Protein AF-A0A7S1LZN4-F1 (afdb_monomer_lite)

Radius of gyration: 33.1 Å; chains: 1; bounding box: 24×98×60 Å

InterPro domains:
  IPR000297 Peptidyl-prolyl cis-trans isomerase, PpiC-type [PS50198] (36-100)
  IPR046357 Peptidyl-prolyl cis-trans isomerase domain superfamily [G3DSA:3.10.50.40] (37-100)

Sequence (100 aa):
LKPFWFKPLRSGPSRSPSRAAPPPRPAATKASPSAMAVMRCRHLLIKFEGSRNPVSRRTGQSTATVSAKAAQDELQQYVDKINAEGCTEEAFAKYATERS

Secondary structure (DSSP, 8-state):
---------PPPPP-PPPPPPPPPPPPP--PPP--PPPPP--------TTSSS-B-TTT--B-TT--HHHHHHHHHHHHHHHHHTTS-HHHHHHHHHHH-

pLDDT: mean 74.72, std 11.82, range [45.09, 92.75]

Organism: Alexandrium catenella (NCBI:txid2925)

Structure (mmCIF, N/CA/C/O backbone):
data_AF-A0A7S1LZN4-F1
#
_entry.id   AF-A0A7S1LZN4-F1
#
loop_
_atom_site.group_PDB
_atom_site.id
_atom_site.type_symbol
_atom_site.label_atom_id
_atom_site.label_alt_id
_atom_site.label_comp_id
_atom_site.label_asym_id
_atom_site.label_entity_id
_atom_site.label_seq_id
_atom_site.pdbx_PDB_ins_code
_atom_site.Cartn_x
_atom_site.Cartn_y
_atom_site.Cartn_z
_atom_site.occupancy
_atom_site.B_iso_or_equiv
_atom_site.auth_seq_id
_atom_site.auth_comp_id
_atom_site.auth_asym_id
_atom_site.auth_atom_id
_atom_site.pdbx_PDB_model_num
ATOM 1 N N . LEU A 1 1 ? -1.290 -84.005 -30.595 1.00 45.09 1 LEU A N 1
ATOM 2 C CA . LEU A 1 1 ? -0.973 -84.794 -29.383 1.00 45.09 1 LEU A CA 1
ATOM 3 C C . LEU A 1 1 ? -0.883 -83.840 -28.191 1.00 45.09 1 LEU A C 1
ATOM 5 O O . LEU A 1 1 ? -0.132 -82.880 -28.279 1.00 45.09 1 LEU A O 1
ATOM 9 N N . LYS A 1 2 ? -1.662 -84.051 -27.120 1.00 50.91 2 LYS A N 1
ATOM 10 C CA . LYS A 1 2 ? -1.428 -83.392 -25.815 1.00 50.91 2 LYS A CA 1
ATOM 11 C C . LYS A 1 2 ? -0.174 -84.005 -25.175 1.00 50.91 2 LYS A C 1
ATOM 13 O O . LYS A 1 2 ? 0.042 -85.199 -25.386 1.00 50.91 2 LYS A O 1
ATOM 18 N N . PRO A 1 3 ? 0.574 -83.260 -24.343 1.00 57.09 3 PRO A N 1
ATOM 19 C CA . PRO A 1 3 ? 0.691 -83.781 -22.980 1.00 57.09 3 PRO A CA 1
ATOM 20 C C . PRO A 1 3 ? 0.784 -82.723 -21.861 1.00 57.09 3 PRO A C 1
ATOM 22 O O . PRO A 1 3 ? 1.235 -81.601 -22.054 1.00 57.09 3 PRO A O 1
ATOM 25 N N . PHE A 1 4 ? 0.352 -83.187 -20.682 1.00 51.62 4 PHE A N 1
ATOM 26 C CA . PHE A 1 4 ? 0.905 -82.934 -19.344 1.00 51.62 4 PHE A CA 1
ATOM 27 C C . PHE A 1 4 ? 1.028 -81.475 -18.876 1.00 51.62 4 PHE A C 1
ATOM 29 O O . PHE A 1 4 ? 1.977 -80.772 -19.183 1.00 51.62 4 PHE A O 1
ATOM 36 N N . TRP A 1 5 ? 0.053 -80.935 -18.138 1.00 56.16 5 TRP A N 1
ATOM 37 C CA . TRP A 1 5 ? -0.044 -81.050 -16.668 1.00 56.16 5 TRP A CA 1
ATOM 38 C C . TRP A 1 5 ? 1.298 -80.975 -15.924 1.00 56.16 5 TRP A C 1
ATOM 40 O O . TRP A 1 5 ? 1.962 -81.985 -15.721 1.00 56.16 5 TRP A O 1
ATOM 50 N N . PHE A 1 6 ? 1.602 -79.784 -15.398 1.00 54.59 6 PHE A N 1
ATOM 51 C CA . PHE A 1 6 ? 2.343 -79.628 -14.148 1.00 54.59 6 PHE A CA 1
ATOM 52 C C . PHE A 1 6 ? 1.886 -78.338 -13.446 1.00 54.59 6 PHE A C 1
ATOM 54 O O . PHE A 1 6 ? 2.033 -77.240 -13.978 1.00 54.59 6 PHE A O 1
ATOM 61 N N . LYS A 1 7 ? 1.273 -78.468 -12.265 1.00 63.75 7 LYS A N 1
ATOM 62 C CA . LYS A 1 7 ? 0.989 -77.348 -11.352 1.00 63.75 7 LYS A CA 1
ATOM 63 C C . LYS A 1 7 ? 2.118 -77.283 -10.321 1.00 63.75 7 LYS A C 1
ATOM 65 O O . LYS A 1 7 ? 2.355 -78.308 -9.684 1.00 63.75 7 LYS A O 1
ATOM 70 N N . PRO A 1 8 ? 2.743 -76.123 -10.058 1.00 57.50 8 PRO A N 1
ATOM 71 C CA . PRO A 1 8 ? 3.543 -75.954 -8.860 1.00 57.50 8 PRO A CA 1
ATOM 72 C C . PRO A 1 8 ? 2.684 -75.504 -7.668 1.00 57.50 8 PRO A C 1
ATOM 74 O O . PRO A 1 8 ? 1.773 -74.682 -7.778 1.00 57.50 8 PRO A O 1
ATOM 77 N N . LEU A 1 9 ? 3.017 -76.117 -6.536 1.00 60.94 9 LEU A N 1
ATOM 78 C CA . LEU A 1 9 ? 2.542 -75.945 -5.164 1.00 60.94 9 LEU A CA 1
ATOM 79 C C . LEU A 1 9 ? 2.234 -74.486 -4.770 1.00 60.94 9 LEU A C 1
ATOM 81 O O . LEU A 1 9 ? 3.082 -73.605 -4.895 1.00 60.94 9 LEU A O 1
ATOM 85 N N . ARG A 1 10 ? 1.046 -74.250 -4.192 1.00 52.19 10 ARG A N 1
ATOM 86 C CA . ARG A 1 10 ? 0.754 -73.030 -3.420 1.00 52.19 10 ARG A CA 1
ATOM 87 C C . ARG A 1 10 ? 1.678 -72.985 -2.201 1.00 52.19 10 ARG A C 1
ATOM 89 O O . ARG A 1 10 ? 1.604 -73.866 -1.349 1.00 52.19 10 ARG A O 1
ATOM 96 N N . SER A 1 11 ? 2.500 -71.947 -2.102 1.00 61.56 11 SER A N 1
ATOM 97 C CA . SER A 1 11 ? 3.199 -71.583 -0.872 1.00 61.56 11 SER A CA 1
ATOM 98 C C . SER A 1 11 ? 2.188 -71.063 0.159 1.00 61.56 11 SER A C 1
ATOM 100 O O . SER A 1 11 ? 1.385 -70.172 -0.123 1.00 61.56 11 SER A O 1
ATOM 102 N N . GLY A 1 12 ? 2.173 -71.670 1.347 1.00 59.44 12 GLY A N 1
ATOM 103 C CA . GLY A 1 12 ? 1.358 -71.213 2.474 1.00 59.44 12 GLY A CA 1
ATOM 104 C C . GLY A 1 12 ? 1.915 -69.919 3.091 1.00 59.44 12 GLY A C 1
ATOM 105 O O . GLY A 1 12 ? 3.114 -69.662 2.981 1.00 59.44 12 GLY A O 1
ATOM 106 N N . PRO A 1 13 ? 1.084 -69.091 3.747 1.00 61.91 13 PRO A N 1
ATOM 107 C CA . PRO A 1 13 ? 1.556 -67.871 4.392 1.00 61.91 13 PRO A CA 1
ATOM 108 C C . PRO A 1 13 ? 2.328 -68.181 5.683 1.00 61.91 13 PRO A C 1
ATOM 110 O O . PRO A 1 13 ? 1.814 -68.845 6.587 1.00 61.91 13 PRO A O 1
ATOM 113 N N . SER A 1 14 ? 3.553 -67.659 5.784 1.00 61.62 14 SER A N 1
ATOM 114 C CA . SER A 1 14 ? 4.334 -67.642 7.020 1.00 61.62 14 SER A CA 1
ATOM 115 C C . SER A 1 14 ? 3.710 -66.651 8.011 1.00 61.62 14 SER A C 1
ATOM 117 O O . SER A 1 14 ? 3.524 -65.471 7.717 1.00 61.62 14 SER A O 1
ATOM 119 N N . ARG A 1 15 ? 3.342 -67.129 9.204 1.00 56.47 15 ARG A N 1
ATOM 120 C CA . ARG A 1 15 ? 2.950 -66.260 10.320 1.00 56.47 15 ARG A CA 1
ATOM 121 C C . ARG A 1 15 ? 4.217 -65.751 11.000 1.00 56.47 15 ARG A C 1
ATOM 123 O O . ARG A 1 15 ? 4.934 -66.525 11.627 1.00 56.47 15 ARG A O 1
ATOM 130 N N . SER A 1 16 ? 4.487 -64.459 10.874 1.00 66.81 16 SER A N 1
ATOM 131 C CA . SER A 1 16 ? 5.470 -63.749 11.691 1.00 66.81 16 SER A CA 1
ATOM 132 C C . SER A 1 16 ? 4.938 -63.550 13.124 1.00 66.81 16 SER A C 1
ATOM 134 O O . SER A 1 16 ? 3.732 -63.354 13.308 1.00 66.81 16 SER A O 1
ATOM 136 N N . PRO A 1 17 ? 5.792 -63.604 14.164 1.00 60.75 17 PRO A N 1
ATOM 137 C CA . PRO A 1 17 ? 5.364 -63.348 15.533 1.00 60.75 17 PRO A CA 1
ATOM 138 C C . PRO A 1 17 ? 5.110 -61.849 15.760 1.00 60.75 17 PRO A C 1
ATOM 140 O O . PRO A 1 17 ? 5.925 -60.991 15.422 1.00 60.75 17 PRO A O 1
ATOM 143 N N . SER A 1 18 ? 3.952 -61.556 16.351 1.00 61.16 18 SER A N 1
ATOM 144 C CA . SER A 1 18 ? 3.491 -60.224 16.745 1.00 61.16 18 SER A CA 1
ATOM 145 C C . SER A 1 18 ? 4.436 -59.591 17.772 1.00 61.16 18 SER A C 1
ATOM 147 O O . SER A 1 18 ? 4.573 -60.085 18.890 1.00 61.16 18 SER A O 1
ATOM 149 N N . ARG A 1 19 ? 5.073 -58.474 17.410 1.00 62.12 19 ARG A N 1
ATOM 150 C CA . ARG A 1 19 ? 5.905 -57.663 18.309 1.00 62.12 19 ARG A CA 1
ATOM 151 C C . ARG A 1 19 ? 4.998 -56.920 19.298 1.00 62.12 19 ARG A C 1
ATOM 153 O O . ARG A 1 19 ? 4.124 -56.168 18.877 1.00 62.12 19 ARG A O 1
ATOM 160 N N . ALA A 1 20 ? 5.188 -57.154 20.596 1.00 67.81 20 ALA A N 1
ATOM 161 C CA . ALA A 1 20 ? 4.439 -56.487 21.662 1.00 67.81 20 ALA A CA 1
ATOM 162 C C . ALA A 1 20 ? 4.577 -54.951 21.582 1.00 67.81 20 ALA A C 1
ATOM 164 O O . ALA A 1 20 ? 5.651 -54.430 21.268 1.00 67.81 20 ALA A O 1
ATOM 165 N N . ALA A 1 21 ? 3.479 -54.238 21.846 1.00 71.00 21 ALA A N 1
ATOM 166 C CA . ALA A 1 21 ? 3.412 -52.780 21.792 1.00 71.00 21 ALA A CA 1
ATOM 167 C C . ALA A 1 21 ? 4.182 -52.125 22.963 1.00 71.00 21 ALA A C 1
ATOM 169 O O . ALA A 1 21 ? 4.166 -52.660 24.072 1.00 71.00 21 ALA A O 1
ATOM 170 N N . PRO A 1 22 ? 4.847 -50.972 22.748 1.00 74.50 22 PRO A N 1
ATOM 171 C CA . PRO A 1 22 ? 5.516 -50.232 23.818 1.00 74.50 22 PRO A CA 1
ATOM 172 C C . PRO A 1 22 ? 4.505 -49.606 24.803 1.00 74.50 22 PRO A C 1
ATOM 174 O O . PRO A 1 22 ? 3.361 -49.348 24.419 1.00 74.50 22 PRO A O 1
ATOM 177 N N . PRO A 1 23 ? 4.915 -49.327 26.057 1.00 76.62 23 PRO A N 1
ATOM 178 C CA . PRO A 1 23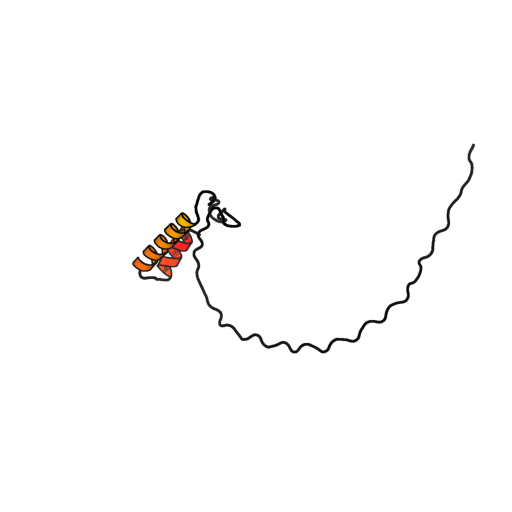 ? 4.044 -48.723 27.063 1.00 76.62 23 PRO A CA 1
ATOM 179 C C . PRO A 1 23 ? 3.581 -47.309 26.661 1.00 76.62 23 PRO A C 1
ATOM 181 O O . PRO A 1 23 ? 4.288 -46.611 25.921 1.00 76.62 23 PRO A O 1
ATOM 184 N N . PRO A 1 24 ? 2.413 -46.854 27.156 1.00 75.50 24 PRO A N 1
ATOM 185 C CA . PRO A 1 24 ? 1.906 -45.518 26.870 1.00 75.50 24 PRO A CA 1
ATOM 186 C C . PRO A 1 24 ? 2.825 -44.451 27.480 1.00 75.50 24 PRO A C 1
ATOM 188 O O . PRO A 1 24 ? 3.218 -44.536 28.643 1.00 75.50 24 PRO A O 1
ATOM 191 N N . ARG A 1 25 ? 3.176 -43.430 26.687 1.00 72.69 25 ARG A N 1
ATOM 192 C CA . ARG A 1 25 ? 3.930 -42.264 27.176 1.00 72.69 25 ARG A CA 1
ATOM 193 C C . ARG A 1 25 ? 3.099 -41.488 28.210 1.00 72.69 25 ARG A C 1
ATOM 195 O O . ARG A 1 25 ? 1.885 -41.379 28.025 1.00 72.69 25 ARG A O 1
ATOM 202 N N . PRO A 1 26 ? 3.728 -40.897 29.244 1.00 68.56 26 PRO A N 1
ATOM 203 C CA . PRO A 1 26 ? 3.037 -39.998 30.160 1.00 68.56 26 PRO A CA 1
ATOM 204 C C . PRO A 1 26 ? 2.456 -38.811 29.383 1.00 68.56 26 PRO A C 1
ATOM 206 O O . PRO A 1 26 ? 3.112 -38.245 28.504 1.00 68.56 26 PRO A O 1
ATOM 209 N N . ALA A 1 27 ? 1.204 -38.471 29.685 1.00 67.00 27 ALA A N 1
ATOM 210 C CA . ALA A 1 27 ? 0.474 -37.400 29.027 1.00 67.00 27 ALA A CA 1
ATOM 211 C C . ALA A 1 27 ? 1.203 -36.064 29.229 1.00 67.00 27 ALA A C 1
ATOM 213 O O . ALA A 1 27 ? 1.378 -35.606 30.357 1.00 67.00 27 ALA A O 1
ATOM 214 N N . ALA A 1 28 ? 1.627 -35.441 28.128 1.00 67.38 28 ALA A N 1
ATOM 215 C CA . ALA A 1 28 ? 2.164 -34.090 28.151 1.00 67.38 28 ALA A CA 1
ATOM 216 C C . ALA A 1 28 ? 1.094 -33.139 28.706 1.00 67.38 28 ALA A C 1
ATOM 218 O O . ALA A 1 28 ? -0.005 -33.033 28.152 1.00 67.38 28 ALA A O 1
ATOM 219 N N . THR A 1 29 ? 1.407 -32.457 29.805 1.00 62.22 29 THR A N 1
ATOM 220 C CA . THR A 1 29 ? 0.605 -31.349 30.314 1.00 62.22 29 THR A CA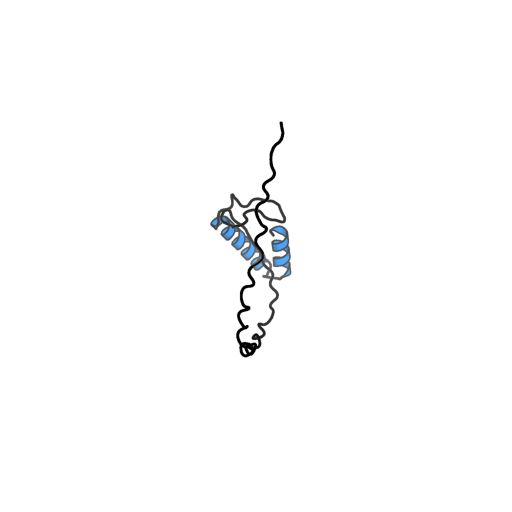 1
ATOM 221 C C . THR A 1 29 ? 0.544 -30.279 29.227 1.00 62.22 29 THR A C 1
ATOM 223 O O . THR A 1 29 ? 1.556 -29.699 28.835 1.00 62.22 29 THR A O 1
ATOM 226 N N . LYS A 1 30 ? -0.648 -30.058 28.664 1.00 65.19 30 LYS A N 1
ATOM 227 C CA . LYS A 1 30 ? -0.868 -29.004 27.670 1.00 65.19 30 LYS A CA 1
ATOM 228 C C . LYS A 1 30 ? -0.648 -27.664 28.365 1.00 65.19 30 LYS A C 1
ATOM 230 O O . LYS A 1 30 ? -1.482 -27.253 29.166 1.00 65.19 30 LYS A O 1
ATOM 235 N N . ALA A 1 31 ? 0.470 -27.004 28.072 1.00 64.00 31 ALA A N 1
ATOM 236 C CA . ALA A 1 31 ? 0.664 -25.609 28.437 1.00 64.00 31 ALA A CA 1
ATOM 237 C C . ALA A 1 31 ? -0.537 -24.806 27.913 1.00 64.00 31 ALA A C 1
ATOM 239 O O . ALA A 1 31 ? -0.878 -24.897 26.730 1.00 64.00 31 ALA A O 1
ATOM 240 N N . SER A 1 32 ? -1.216 -24.078 28.799 1.00 64.88 32 SER A N 1
ATOM 241 C CA . SER A 1 32 ? -2.300 -23.178 28.414 1.00 64.88 32 SER A CA 1
ATOM 242 C C . SER A 1 32 ? -1.729 -22.126 27.460 1.00 64.88 32 SER A C 1
ATOM 244 O O . SER A 1 32 ? -0.752 -21.466 27.833 1.00 64.88 32 SER A O 1
ATOM 246 N N . PRO A 1 33 ? -2.276 -21.955 26.244 1.00 66.94 33 PRO A N 1
ATOM 247 C CA . PRO A 1 33 ? -1.793 -20.922 25.347 1.00 66.94 33 PRO A CA 1
ATOM 248 C C . PRO A 1 33 ? -2.033 -19.573 26.022 1.00 66.94 33 PRO A C 1
ATOM 250 O O . PRO A 1 33 ? -3.163 -19.259 26.394 1.00 66.94 33 PRO A O 1
ATOM 253 N N . SER A 1 34 ? -0.962 -18.796 26.206 1.00 67.31 34 SER A N 1
ATOM 254 C CA . SER A 1 34 ? -1.073 -17.376 26.535 1.00 67.31 34 SER A CA 1
ATOM 255 C C . SER A 1 34 ? -2.050 -16.761 25.535 1.00 67.31 34 SER A C 1
ATOM 257 O O . SER A 1 34 ? -1.820 -16.834 24.324 1.00 67.31 34 SER A O 1
ATOM 259 N N . ALA A 1 35 ? -3.192 -16.276 26.023 1.00 66.62 35 ALA A N 1
ATOM 260 C CA . ALA A 1 35 ? -4.243 -15.727 25.183 1.00 66.62 35 ALA A CA 1
ATOM 261 C C . ALA A 1 35 ? -3.742 -14.407 24.584 1.00 66.62 35 ALA A C 1
ATOM 263 O O . ALA A 1 35 ? -3.899 -13.339 25.169 1.00 66.62 35 ALA A O 1
ATOM 264 N N . MET A 1 36 ? -3.087 -14.494 23.427 1.00 73.00 36 MET A N 1
ATOM 265 C CA . MET A 1 36 ? -2.738 -13.330 22.621 1.00 73.00 36 MET A CA 1
ATOM 266 C C . MET A 1 36 ? -4.031 -12.578 22.296 1.00 73.00 36 MET A C 1
ATOM 268 O O . MET A 1 36 ? -4.970 -13.164 21.751 1.00 73.00 36 MET A O 1
ATOM 272 N N . ALA A 1 37 ? -4.091 -11.292 22.648 1.00 81.06 37 ALA A N 1
ATOM 273 C CA . ALA A 1 37 ? -5.233 -10.446 22.332 1.00 81.06 37 ALA A CA 1
ATOM 274 C C . ALA A 1 37 ? -5.468 -10.435 20.811 1.00 81.06 37 ALA A C 1
ATOM 276 O O . ALA A 1 37 ? -4.555 -10.169 20.027 1.00 81.06 37 ALA A O 1
ATOM 277 N N . VAL A 1 38 ? -6.692 -10.755 20.388 1.00 82.31 38 VAL A N 1
ATOM 278 C CA . VAL A 1 38 ? -7.058 -10.795 18.968 1.00 82.31 38 VAL A CA 1
ATOM 279 C C . VAL A 1 38 ? -7.223 -9.364 18.460 1.00 82.31 38 VAL A C 1
ATOM 281 O O . VAL A 1 38 ? -8.110 -8.643 18.910 1.00 82.31 38 VAL A O 1
ATOM 284 N N . MET A 1 39 ? -6.383 -8.962 17.505 1.00 82.62 39 MET A N 1
ATOM 285 C CA . MET A 1 39 ? -6.430 -7.642 16.866 1.00 82.62 39 MET A CA 1
ATOM 286 C C . MET A 1 39 ? -7.136 -7.724 15.508 1.00 82.62 39 MET A C 1
ATOM 288 O O . MET A 1 39 ? -6.946 -8.684 14.758 1.00 82.62 39 MET A O 1
ATOM 292 N N . ARG A 1 40 ? -7.945 -6.712 15.176 1.00 82.81 40 ARG A N 1
ATOM 293 C CA . ARG A 1 40 ? -8.529 -6.547 13.836 1.00 82.81 40 ARG A CA 1
ATOM 294 C C . ARG A 1 40 ? -7.691 -5.547 13.049 1.00 82.81 40 ARG A C 1
ATOM 296 O O . ARG A 1 40 ? -7.535 -4.414 13.485 1.00 82.81 40 ARG A O 1
ATOM 303 N N . CYS A 1 41 ? -7.196 -5.966 11.888 1.00 83.25 41 CYS A N 1
ATOM 304 C CA . CYS A 1 41 ? -6.382 -5.130 11.010 1.00 83.25 41 CYS A CA 1
ATOM 305 C C . CYS A 1 41 ? -6.947 -5.142 9.589 1.00 83.25 41 CYS A C 1
ATOM 307 O O . CYS A 1 41 ? -7.390 -6.183 9.096 1.00 83.25 41 CYS A O 1
ATOM 309 N N . ARG A 1 42 ? -6.862 -4.000 8.908 1.00 84.06 42 ARG A N 1
ATOM 310 C CA . ARG A 1 42 ? -6.998 -3.924 7.451 1.00 84.06 42 ARG A CA 1
ATOM 311 C C . ARG A 1 42 ? -5.607 -3.867 6.826 1.00 84.06 42 ARG A C 1
ATOM 313 O O . ARG A 1 42 ? -4.664 -3.396 7.453 1.00 84.06 42 ARG A O 1
ATOM 320 N N . HIS A 1 43 ? -5.472 -4.385 5.611 1.00 86.31 43 HIS A N 1
ATOM 321 C CA . HIS A 1 43 ? -4.204 -4.392 4.890 1.00 86.31 43 HIS A CA 1
ATOM 322 C C . HIS A 1 43 ? -4.427 -4.029 3.425 1.00 86.31 43 HIS A C 1
ATOM 324 O O . HIS A 1 43 ? -5.470 -4.335 2.851 1.00 86.31 43 HIS A O 1
ATOM 330 N N . LEU A 1 44 ? -3.428 -3.376 2.839 1.00 85.56 44 LEU A N 1
ATOM 331 C CA . LEU A 1 44 ? -3.358 -3.046 1.424 1.00 85.56 44 LEU A CA 1
ATOM 332 C C . LEU A 1 44 ? -2.105 -3.735 0.888 1.00 85.56 44 LEU A C 1
ATOM 334 O O . LEU A 1 44 ? -1.022 -3.581 1.451 1.00 85.56 44 LEU A O 1
ATOM 338 N N . LEU A 1 45 ? -2.267 -4.552 -0.151 1.00 85.56 45 LEU A N 1
ATOM 339 C CA . LEU A 1 45 ? -1.188 -5.356 -0.720 1.00 85.56 45 LEU A CA 1
ATOM 340 C C . LEU A 1 45 ? -0.951 -4.950 -2.173 1.00 85.56 45 LEU A C 1
ATOM 342 O O . LEU A 1 45 ? -1.824 -5.143 -3.015 1.00 85.56 45 LEU A O 1
ATOM 346 N N . ILE A 1 46 ? 0.257 -4.471 -2.472 1.00 83.44 46 ILE A N 1
ATOM 347 C CA . ILE A 1 46 ? 0.719 -4.210 -3.840 1.00 83.44 46 ILE A CA 1
ATOM 348 C C . ILE A 1 46 ? 1.718 -5.301 -4.224 1.00 83.44 46 ILE A C 1
ATOM 350 O O . ILE A 1 46 ? 2.671 -5.583 -3.496 1.00 83.44 46 ILE A O 1
ATOM 354 N N . LYS A 1 47 ? 1.471 -5.960 -5.358 1.00 83.56 47 LYS A N 1
ATOM 355 C CA . LYS A 1 47 ? 2.344 -7.006 -5.900 1.00 83.56 47 LYS A CA 1
ATOM 356 C C . LYS A 1 47 ? 3.283 -6.426 -6.953 1.00 83.56 47 LYS A C 1
ATOM 358 O O . LYS A 1 47 ? 2.946 -5.459 -7.625 1.00 83.56 47 LYS A O 1
ATOM 363 N N . PHE A 1 48 ? 4.433 -7.065 -7.115 1.00 85.12 48 PHE A N 1
ATOM 364 C CA . PHE A 1 48 ? 5.451 -6.719 -8.104 1.00 85.12 48 PHE A CA 1
ATOM 365 C C . PHE A 1 48 ? 5.933 -7.989 -8.821 1.00 85.12 48 PHE A C 1
ATOM 367 O O . PHE A 1 48 ? 5.531 -9.097 -8.453 1.00 85.12 48 PHE A O 1
ATOM 374 N N . GLU A 1 49 ? 6.781 -7.837 -9.832 1.00 79.06 49 GLU A N 1
ATOM 375 C CA . GLU A 1 49 ? 7.264 -8.906 -10.715 1.00 79.06 49 GLU A CA 1
ATOM 376 C C . GLU A 1 49 ? 7.883 -10.093 -9.959 1.00 79.06 49 GLU A C 1
ATOM 378 O O . GLU A 1 49 ? 7.600 -11.246 -10.270 1.00 79.06 49 GLU A O 1
ATOM 383 N N . GLY A 1 50 ? 8.655 -9.827 -8.902 1.00 74.81 50 GLY A N 1
ATOM 384 C CA . GLY A 1 50 ? 9.283 -10.853 -8.061 1.00 74.81 50 GLY A CA 1
ATOM 385 C C . GLY A 1 50 ? 8.366 -11.466 -6.995 1.00 74.81 50 GLY A C 1
ATOM 386 O O . GLY A 1 50 ? 8.823 -12.251 -6.161 1.00 74.81 50 GLY A O 1
ATOM 387 N N . SER A 1 51 ? 7.077 -11.112 -6.969 1.00 77.81 51 SER A N 1
ATOM 388 C CA . SER A 1 51 ? 6.115 -11.729 -6.056 1.00 77.81 51 SER A CA 1
ATOM 389 C C . SER A 1 51 ? 5.818 -13.166 -6.490 1.00 77.81 51 SER A C 1
ATOM 391 O O . SER A 1 51 ? 5.571 -13.421 -7.663 1.00 77.81 51 SER A O 1
ATOM 393 N N . ARG A 1 52 ? 5.744 -14.114 -5.540 1.00 75.31 52 ARG A N 1
ATOM 394 C CA . ARG A 1 52 ? 5.458 -15.544 -5.813 1.00 75.31 52 ARG A C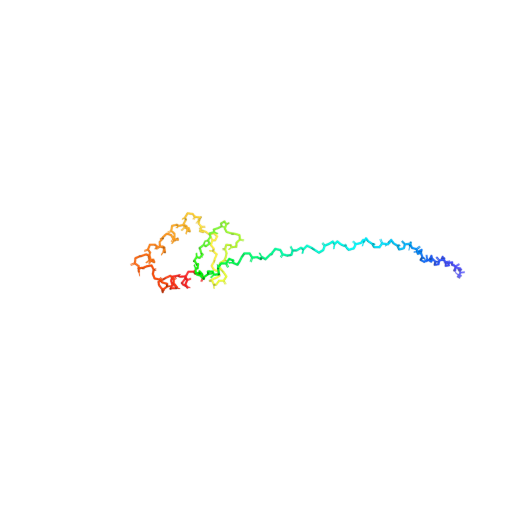A 1
ATOM 395 C C . ARG A 1 52 ? 4.193 -15.791 -6.647 1.00 75.31 52 ARG A C 1
ATOM 397 O O . ARG A 1 52 ? 4.063 -16.846 -7.250 1.00 75.31 52 ARG A O 1
ATOM 404 N N . ASN A 1 53 ? 3.250 -14.851 -6.632 1.00 67.44 53 ASN A N 1
ATOM 405 C CA . ASN A 1 53 ? 2.043 -14.876 -7.453 1.00 67.44 53 ASN A CA 1
ATOM 406 C C . ASN A 1 53 ? 1.843 -13.493 -8.088 1.00 67.44 53 ASN A C 1
ATOM 408 O O . ASN A 1 53 ? 1.066 -12.713 -7.527 1.00 67.44 53 ASN A O 1
ATOM 412 N N . PRO A 1 54 ? 2.485 -13.181 -9.228 1.00 68.00 54 PRO A N 1
ATOM 413 C CA . PRO A 1 54 ? 2.490 -11.853 -9.853 1.00 68.00 54 PRO A CA 1
ATOM 414 C C . PRO A 1 54 ? 1.197 -11.559 -10.636 1.00 68.00 54 PRO A C 1
ATOM 416 O O . PRO A 1 54 ? 1.201 -10.857 -11.638 1.00 68.00 54 PRO A O 1
ATOM 419 N N . VAL A 1 55 ? 0.073 -12.124 -10.196 1.00 71.25 55 VAL A N 1
ATOM 420 C CA . VAL A 1 55 ? -1.257 -11.907 -10.771 1.00 71.25 55 VAL A CA 1
ATOM 421 C C . VAL A 1 55 ? -2.203 -11.556 -9.631 1.00 71.25 55 VAL A C 1
ATOM 423 O O . VAL A 1 55 ? -2.252 -12.251 -8.602 1.00 71.25 55 VAL A O 1
ATOM 426 N N . SER A 1 56 ? -2.931 -10.449 -9.766 1.00 66.75 56 SER A N 1
ATOM 427 C CA . SER A 1 56 ? -4.022 -10.150 -8.839 1.00 66.75 56 SER A CA 1
ATOM 428 C C . SER A 1 56 ? -5.180 -11.112 -9.087 1.00 66.75 56 SER A C 1
ATOM 430 O O . SER A 1 56 ? -5.599 -11.315 -10.223 1.00 66.75 56 SER A O 1
ATOM 432 N N . ARG A 1 57 ? -5.728 -11.696 -8.017 1.00 70.88 57 ARG A N 1
ATOM 433 C CA . ARG A 1 57 ? -6.890 -12.590 -8.134 1.00 70.88 57 ARG A CA 1
ATOM 434 C C . ARG A 1 57 ? -8.187 -11.837 -8.438 1.00 70.88 57 ARG A C 1
ATOM 436 O O . ARG A 1 57 ? -9.108 -12.459 -8.949 1.00 70.88 57 ARG A O 1
ATOM 443 N N . ARG A 1 58 ? -8.273 -10.541 -8.113 1.00 66.50 58 ARG A N 1
ATOM 444 C CA . ARG A 1 58 ? -9.494 -9.739 -8.300 1.00 66.50 58 ARG A CA 1
ATOM 445 C C . ARG A 1 58 ? -9.565 -9.071 -9.661 1.00 66.50 58 ARG A C 1
ATOM 447 O O . ARG A 1 58 ? -10.606 -9.124 -10.299 1.00 66.50 58 ARG A O 1
ATOM 454 N N . THR A 1 59 ? -8.470 -8.468 -10.112 1.00 65.94 59 THR A N 1
ATOM 455 C CA . THR A 1 59 ? -8.449 -7.724 -11.381 1.00 65.94 59 THR A CA 1
ATOM 456 C C . THR A 1 59 ? -7.897 -8.539 -12.546 1.00 65.94 59 THR A C 1
ATOM 458 O O . THR A 1 59 ? -7.976 -8.094 -13.686 1.00 65.94 59 THR A O 1
ATOM 461 N N . GLY A 1 60 ? -7.296 -9.707 -12.282 1.00 65.25 60 GLY A N 1
ATOM 462 C CA . GLY A 1 60 ? -6.627 -10.528 -13.298 1.00 65.25 60 GLY A CA 1
ATOM 463 C C . GLY A 1 60 ? -5.392 -9.867 -13.922 1.00 65.25 60 GLY A C 1
ATOM 464 O O . GLY A 1 60 ? -4.760 -10.456 -14.794 1.00 65.25 60 GLY A O 1
ATOM 465 N N . GLN A 1 61 ? -5.032 -8.660 -13.477 1.00 66.88 61 GLN A N 1
ATOM 466 C CA . GLN A 1 61 ? -3.908 -7.906 -14.011 1.00 66.88 61 GLN A CA 1
ATOM 467 C C . GLN A 1 61 ? -2.592 -8.508 -13.518 1.00 66.88 61 GLN A C 1
ATOM 469 O O . GLN A 1 61 ? -2.420 -8.804 -12.327 1.00 66.88 61 GLN A O 1
ATOM 474 N N . SER A 1 62 ? -1.671 -8.696 -14.460 1.00 67.44 62 SER A N 1
ATOM 475 C CA . SER A 1 62 ? -0.316 -9.154 -14.179 1.00 67.44 62 SER A CA 1
ATOM 476 C C . SER A 1 62 ? 0.520 -7.984 -13.672 1.00 67.44 62 SER A C 1
ATOM 478 O O . SER A 1 62 ? 0.551 -6.922 -14.285 1.00 67.44 62 SER A O 1
ATOM 480 N N . THR A 1 63 ? 1.221 -8.183 -12.560 1.00 69.25 63 THR A N 1
ATOM 481 C CA . THR A 1 63 ? 2.208 -7.233 -12.029 1.00 69.25 63 THR A CA 1
ATOM 482 C C . THR A 1 63 ? 3.625 -7.586 -12.476 1.00 69.25 63 THR A C 1
ATOM 484 O O . THR A 1 63 ? 4.586 -7.124 -11.870 1.00 69.25 63 THR A O 1
ATOM 487 N N . ALA A 1 64 ? 3.767 -8.409 -13.522 1.00 66.56 64 ALA A N 1
ATOM 488 C CA . ALA A 1 64 ? 5.053 -8.873 -14.047 1.00 66.56 64 ALA A CA 1
ATOM 489 C C . ALA A 1 64 ? 5.945 -7.755 -14.615 1.00 66.56 64 ALA A C 1
ATOM 491 O O . ALA A 1 64 ? 7.125 -7.977 -14.814 1.00 66.56 64 ALA A O 1
ATOM 492 N N . THR A 1 65 ? 5.409 -6.564 -14.873 1.00 70.44 65 THR A N 1
ATOM 493 C CA . THR A 1 65 ? 6.184 -5.399 -15.337 1.00 70.44 65 THR A CA 1
ATOM 494 C C . THR A 1 65 ? 6.455 -4.380 -14.231 1.00 70.44 65 THR A C 1
ATOM 496 O O . THR A 1 65 ? 7.116 -3.368 -14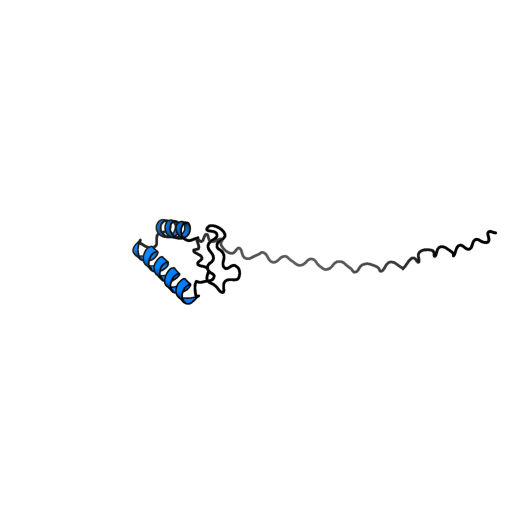.462 1.00 70.44 65 THR A O 1
ATOM 499 N N . VAL A 1 66 ? 5.933 -4.613 -13.023 1.00 77.69 66 VAL A N 1
ATOM 500 C CA . VAL A 1 66 ? 6.078 -3.691 -11.896 1.00 77.69 66 VAL A CA 1
ATOM 501 C C . VAL A 1 66 ? 7.332 -4.070 -11.121 1.00 77.69 66 VAL A C 1
ATOM 503 O O . VAL A 1 66 ? 7.405 -5.148 -10.533 1.00 77.69 66 VAL A O 1
ATOM 506 N N . SER A 1 67 ? 8.315 -3.171 -11.089 1.00 85.38 67 SER A N 1
ATOM 507 C CA . SER A 1 67 ? 9.510 -3.351 -10.265 1.00 85.38 67 SER A CA 1
ATOM 508 C C . SER A 1 67 ? 9.184 -3.198 -8.776 1.00 85.38 67 SER A C 1
ATOM 510 O O . SER A 1 67 ? 8.220 -2.532 -8.394 1.00 85.38 67 SER A O 1
ATOM 512 N N . ALA A 1 68 ? 10.015 -3.774 -7.905 1.00 83.81 68 ALA A N 1
ATOM 513 C CA . ALA A 1 68 ? 9.844 -3.630 -6.457 1.00 83.81 68 ALA A CA 1
ATOM 514 C C . ALA A 1 68 ? 9.862 -2.156 -6.011 1.00 83.81 68 ALA A C 1
ATOM 516 O O . ALA A 1 68 ? 9.080 -1.769 -5.147 1.00 83.81 68 ALA A O 1
ATOM 517 N N . LYS A 1 69 ? 10.712 -1.330 -6.639 1.00 87.50 69 LYS A N 1
ATOM 518 C CA . LYS A 1 69 ? 10.786 0.108 -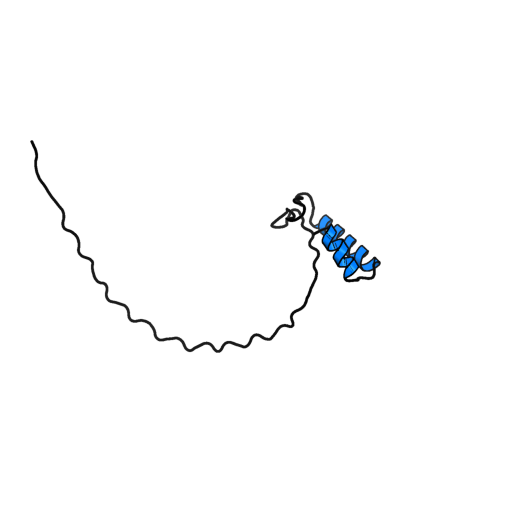6.361 1.00 87.50 69 LYS A CA 1
ATOM 519 C C . LYS A 1 69 ? 9.493 0.817 -6.765 1.00 87.50 69 LYS A C 1
ATOM 521 O O . LYS A 1 69 ? 8.934 1.545 -5.961 1.00 87.50 69 LYS A O 1
ATOM 526 N N . ALA A 1 70 ? 8.977 0.538 -7.962 1.00 85.31 70 ALA A N 1
ATOM 527 C CA . ALA A 1 70 ? 7.713 1.119 -8.409 1.00 85.31 70 ALA A CA 1
ATOM 528 C C . ALA A 1 70 ? 6.547 0.738 -7.480 1.00 85.31 70 ALA A C 1
ATOM 530 O O . ALA A 1 70 ? 5.716 1.583 -7.167 1.00 85.31 70 ALA A O 1
ATOM 531 N N . ALA A 1 71 ? 6.515 -0.503 -6.983 1.00 86.06 71 ALA A N 1
ATOM 532 C CA . ALA A 1 71 ? 5.512 -0.932 -6.009 1.00 86.06 71 ALA A CA 1
ATOM 533 C C . ALA A 1 71 ? 5.650 -0.225 -4.648 1.00 86.06 71 ALA A C 1
ATOM 535 O O . ALA A 1 71 ? 4.640 0.061 -4.008 1.00 86.06 71 ALA A O 1
ATOM 536 N N . GLN A 1 72 ? 6.876 0.066 -4.199 1.00 88.69 72 GLN A N 1
ATOM 537 C CA . GLN A 1 72 ? 7.117 0.855 -2.986 1.00 88.69 72 GLN A CA 1
ATOM 538 C C . GLN A 1 72 ? 6.712 2.317 -3.167 1.00 88.69 72 GLN A C 1
ATOM 540 O O . GLN A 1 72 ? 6.037 2.861 -2.299 1.00 88.69 72 GLN A O 1
ATOM 545 N N . ASP A 1 73 ? 7.074 2.925 -4.296 1.00 91.88 73 ASP A N 1
ATOM 546 C CA . ASP A 1 73 ? 6.701 4.302 -4.621 1.00 91.88 73 ASP A CA 1
ATOM 547 C C . ASP A 1 73 ? 5.168 4.435 -4.674 1.00 91.88 73 ASP A C 1
ATOM 549 O O . ASP A 1 73 ? 4.594 5.367 -4.115 1.00 91.88 73 ASP A O 1
ATOM 553 N N . GLU A 1 74 ? 4.482 3.459 -5.274 1.00 89.06 74 GLU A N 1
ATOM 554 C CA . GLU A 1 74 ? 3.020 3.405 -5.313 1.00 89.06 74 GLU A CA 1
ATOM 555 C C . GLU A 1 74 ? 2.410 3.214 -3.914 1.00 89.06 74 GLU A C 1
ATOM 557 O O . GLU A 1 74 ? 1.442 3.887 -3.559 1.00 89.06 74 GLU A O 1
ATOM 562 N N . LEU A 1 75 ? 2.996 2.344 -3.083 1.00 90.00 75 LEU A N 1
ATOM 563 C CA . LEU A 1 75 ? 2.567 2.164 -1.696 1.00 90.00 75 LEU A CA 1
ATOM 564 C C . LEU A 1 75 ? 2.689 3.475 -0.913 1.00 90.00 75 LEU A C 1
ATOM 566 O O . LEU A 1 75 ? 1.756 3.849 -0.205 1.00 90.00 75 LEU A O 1
ATOM 570 N N . GLN A 1 76 ? 3.808 4.183 -1.072 1.00 91.88 76 GLN A N 1
ATOM 571 C CA . GLN A 1 76 ? 4.043 5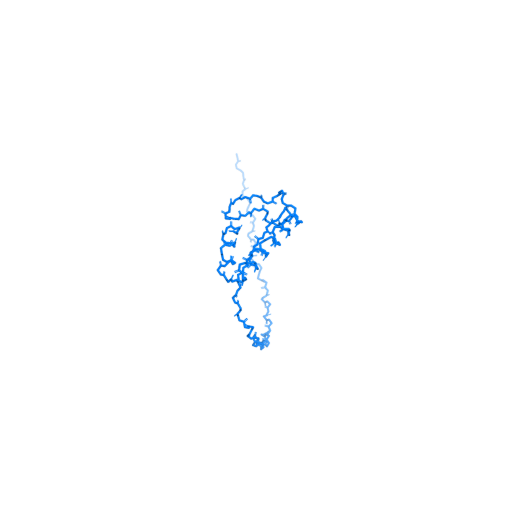.458 -0.406 1.00 91.88 76 GLN A CA 1
ATOM 572 C C . GLN A 1 76 ? 3.024 6.512 -0.851 1.00 91.88 76 GLN A C 1
ATOM 574 O O . GLN A 1 76 ? 2.454 7.192 -0.005 1.00 91.88 76 GLN A O 1
ATOM 579 N N . GLN A 1 77 ? 2.687 6.575 -2.143 1.00 91.75 77 GLN A N 1
ATOM 580 C CA . GLN A 1 77 ? 1.631 7.468 -2.634 1.00 91.75 77 GLN A CA 1
ATOM 581 C C . GLN A 1 77 ? 0.277 7.197 -1.966 1.00 91.75 77 GLN A C 1
ATOM 583 O O . GLN A 1 77 ? -0.459 8.137 -1.664 1.00 91.75 77 GLN A O 1
ATOM 588 N N . TYR A 1 78 ? -0.082 5.931 -1.737 1.00 89.94 78 TYR A N 1
ATOM 589 C CA . TYR A 1 78 ? -1.311 5.598 -1.013 1.00 89.94 78 TYR A CA 1
ATOM 590 C C . TYR A 1 78 ? -1.225 5.964 0.468 1.00 89.94 78 TYR A C 1
ATOM 592 O O . TYR A 1 78 ? -2.201 6.478 1.009 1.00 89.94 78 TYR A O 1
ATOM 600 N N . VAL A 1 79 ? -0.073 5.758 1.111 1.00 89.75 79 VAL A N 1
ATOM 601 C CA . VAL A 1 79 ? 0.163 6.206 2.492 1.00 89.75 79 VAL A CA 1
ATOM 602 C C . VAL A 1 79 ? -0.025 7.719 2.601 1.00 89.75 79 VAL A C 1
ATOM 604 O O . VAL A 1 79 ? -0.751 8.177 3.479 1.00 89.75 79 VAL A O 1
ATOM 607 N N . ASP A 1 80 ? 0.545 8.489 1.678 1.00 92.75 80 ASP A N 1
ATOM 608 C CA . ASP A 1 80 ? 0.455 9.948 1.683 1.00 92.75 80 ASP A CA 1
ATOM 609 C C . ASP A 1 80 ? -0.988 10.427 1.460 1.00 92.75 80 ASP A C 1
ATOM 611 O O . ASP A 1 80 ? -1.455 11.315 2.172 1.00 92.75 80 ASP A O 1
ATOM 615 N N . LYS A 1 81 ? -1.734 9.796 0.541 1.00 90.06 81 LYS A N 1
ATOM 616 C CA . LYS A 1 81 ? -3.167 10.077 0.321 1.00 90.06 81 LYS A CA 1
ATOM 617 C C . LYS A 1 81 ? -4.010 9.780 1.562 1.00 90.06 81 LYS A C 1
ATOM 619 O O . LYS A 1 81 ? -4.828 10.604 1.956 1.00 90.06 81 LYS A O 1
ATOM 624 N N . ILE A 1 82 ? -3.794 8.625 2.194 1.00 89.81 82 ILE A N 1
ATOM 625 C CA . ILE A 1 82 ? -4.530 8.218 3.400 1.00 89.81 82 ILE A CA 1
ATOM 626 C C . ILE A 1 82 ? -4.213 9.165 4.562 1.00 89.81 82 ILE A C 1
ATOM 628 O O . ILE A 1 82 ? -5.117 9.569 5.291 1.00 89.81 82 ILE A O 1
ATOM 632 N N . ASN A 1 83 ? -2.950 9.566 4.714 1.00 89.38 83 ASN A N 1
ATOM 633 C CA . ASN A 1 83 ? -2.540 10.528 5.733 1.00 89.38 83 ASN A CA 1
ATOM 634 C C . ASN A 1 83 ? -3.128 11.923 5.475 1.00 89.38 83 ASN A C 1
ATOM 636 O O . ASN A 1 83 ? -3.581 12.568 6.418 1.00 89.38 83 ASN A O 1
ATOM 640 N N . ALA A 1 84 ? -3.172 12.370 4.216 1.00 90.56 84 ALA A N 1
ATOM 641 C CA . ALA A 1 84 ? -3.775 13.648 3.835 1.00 90.56 84 ALA A CA 1
ATOM 642 C C . ALA A 1 84 ? -5.287 13.697 4.121 1.00 90.56 84 ALA A C 1
ATOM 644 O O . ALA A 1 84 ? -5.806 14.745 4.495 1.00 90.56 84 ALA A O 1
ATOM 645 N N . GLU A 1 85 ? -5.984 12.563 4.016 1.00 86.56 85 GLU A N 1
ATOM 646 C CA . GLU A 1 85 ? -7.404 12.415 4.375 1.00 86.56 85 GLU A CA 1
ATOM 647 C C . GLU A 1 85 ? -7.645 12.204 5.885 1.00 86.56 85 GLU A C 1
ATOM 649 O O . GLU A 1 85 ? -8.762 11.910 6.313 1.00 86.56 85 GLU A O 1
ATOM 654 N N . GLY A 1 86 ? -6.609 12.367 6.714 1.00 85.62 86 GLY A N 1
ATOM 655 C CA . GLY A 1 86 ? -6.715 12.303 8.172 1.00 85.62 86 GLY A CA 1
ATOM 656 C C . GLY A 1 86 ? -6.518 10.910 8.768 1.00 85.62 86 GLY A C 1
ATOM 657 O O . GLY A 1 86 ? -6.846 10.707 9.934 1.00 85.62 86 GLY A O 1
ATOM 658 N N . CYS A 1 87 ? -5.978 9.956 8.000 1.00 83.00 87 CYS A N 1
ATOM 659 C CA . CYS A 1 87 ? -5.660 8.597 8.454 1.00 83.00 87 CYS A CA 1
ATOM 660 C C . CYS A 1 87 ? -6.868 7.873 9.086 1.00 83.00 87 CYS A C 1
ATOM 662 O O . CYS A 1 87 ? -6.766 7.185 10.102 1.00 83.00 87 CYS A O 1
ATOM 664 N N . THR A 1 88 ? -8.047 8.056 8.489 1.00 87.81 88 THR A N 1
ATOM 665 C CA . THR A 1 88 ? -9.291 7.430 8.947 1.00 87.81 88 THR A CA 1
ATOM 666 C C . THR A 1 88 ? -9.467 6.030 8.353 1.00 87.81 88 THR A C 1
ATOM 668 O O . THR A 1 88 ? -8.929 5.699 7.291 1.00 87.81 88 THR A O 1
ATOM 671 N N . GLU A 1 89 ? -10.253 5.179 9.023 1.00 84.56 89 GLU A N 1
ATOM 672 C CA . GLU A 1 89 ? -10.542 3.825 8.523 1.00 84.56 89 GLU A CA 1
ATOM 673 C C . GLU A 1 89 ? -11.301 3.858 7.185 1.00 84.56 89 GLU A C 1
ATOM 675 O O . GLU A 1 89 ? -11.088 3.002 6.325 1.00 84.56 89 GLU A O 1
ATOM 680 N N . GLU A 1 90 ? -12.157 4.861 6.986 1.00 86.38 90 GLU A N 1
ATOM 681 C CA . GLU A 1 90 ? -12.946 5.048 5.765 1.00 86.38 90 GLU A CA 1
ATOM 682 C C . GLU A 1 90 ? -12.060 5.371 4.556 1.00 86.38 90 GLU A C 1
ATOM 684 O O . GLU A 1 90 ? -12.211 4.744 3.502 1.00 86.38 90 GLU A O 1
ATOM 689 N N . ALA A 1 91 ? -11.080 6.266 4.730 1.00 85.81 91 ALA A N 1
ATOM 690 C CA . ALA A 1 91 ? -10.087 6.585 3.706 1.00 85.81 91 ALA A CA 1
ATOM 691 C C . ALA A 1 91 ? -9.301 5.330 3.300 1.00 85.81 91 ALA A C 1
ATOM 693 O O . ALA A 1 91 ? -9.209 4.987 2.118 1.00 85.81 91 ALA A O 1
ATOM 694 N N . PHE A 1 92 ? -8.813 4.566 4.285 1.00 88.12 92 PHE A N 1
ATOM 695 C CA . PHE A 1 92 ? -8.120 3.306 4.018 1.00 88.12 92 PHE A CA 1
ATOM 696 C C . PHE A 1 92 ? -9.013 2.305 3.269 1.00 88.12 92 PHE A C 1
ATOM 698 O O . PHE A 1 92 ? -8.576 1.669 2.309 1.00 88.12 92 PHE A O 1
ATOM 705 N N . ALA A 1 93 ? -10.270 2.148 3.696 1.00 86.00 93 ALA A N 1
ATOM 706 C CA . ALA A 1 93 ? -11.216 1.204 3.106 1.00 86.00 93 ALA A CA 1
ATOM 707 C C . ALA A 1 93 ? -11.484 1.487 1.623 1.00 86.00 93 ALA A C 1
ATOM 709 O O . ALA A 1 93 ? -11.563 0.548 0.822 1.00 86.00 93 ALA A O 1
ATOM 710 N N . LYS A 1 94 ? -11.589 2.767 1.261 1.00 87.12 94 LYS A N 1
ATOM 711 C CA . LYS A 1 94 ? -11.783 3.215 -0.116 1.00 87.12 94 LYS A CA 1
ATOM 712 C C . LYS A 1 94 ? -10.604 2.802 -1.001 1.00 87.12 94 LYS A C 1
ATOM 714 O O . LYS A 1 94 ? -10.788 2.021 -1.934 1.00 87.12 94 LYS A O 1
ATOM 719 N N . TYR A 1 95 ? -9.388 3.220 -0.647 1.00 84.50 95 TYR A N 1
ATOM 720 C CA . TYR A 1 95 ? -8.187 2.929 -1.440 1.00 84.50 95 TYR A CA 1
ATOM 721 C C . TYR A 1 95 ? -7.829 1.440 -1.477 1.00 84.50 95 TYR A C 1
ATOM 723 O O . TYR A 1 95 ? -7.381 0.927 -2.504 1.00 84.50 95 TYR A O 1
ATOM 731 N N . ALA A 1 96 ? -8.079 0.711 -0.387 1.00 83.50 96 ALA A N 1
ATOM 732 C CA . ALA A 1 96 ? -7.908 -0.736 -0.372 1.00 83.50 96 ALA A CA 1
ATOM 733 C C . ALA A 1 96 ? -8.863 -1.428 -1.355 1.00 83.50 96 ALA A C 1
ATOM 735 O O . ALA A 1 96 ? -8.454 -2.360 -2.042 1.00 83.50 96 ALA A O 1
ATOM 736 N N . THR A 1 97 ? -10.113 -0.974 -1.468 1.00 81.19 97 THR A N 1
ATOM 737 C CA . THR A 1 97 ? -11.089 -1.572 -2.395 1.00 81.19 97 THR A CA 1
ATOM 738 C C . THR A 1 97 ? -10.748 -1.288 -3.856 1.00 81.19 97 THR A C 1
ATOM 740 O O . THR A 1 97 ? -10.953 -2.153 -4.701 1.00 81.19 97 THR A O 1
ATOM 743 N N . GLU A 1 98 ? -10.206 -0.108 -4.151 1.00 77.88 98 GLU A N 1
ATOM 744 C CA . GLU A 1 98 ? -9.807 0.276 -5.509 1.00 77.88 98 GLU A CA 1
ATOM 745 C C . GLU A 1 98 ? -8.590 -0.516 -6.016 1.00 77.88 98 GLU A C 1
ATOM 747 O O . GLU A 1 98 ? -8.524 -0.851 -7.200 1.00 77.88 98 GLU A O 1
ATOM 752 N N . ARG A 1 99 ? -7.620 -0.819 -5.138 1.00 74.38 99 ARG A N 1
ATOM 753 C CA . ARG A 1 99 ? -6.336 -1.416 -5.545 1.00 74.38 99 ARG A CA 1
ATOM 754 C C . ARG A 1 99 ? -6.222 -2.927 -5.321 1.00 74.38 99 ARG A C 1
ATOM 756 O O . ARG A 1 99 ? -5.507 -3.576 -6.092 1.00 74.38 99 ARG A O 1
ATOM 763 N N . SER A 1 100 ? -6.859 -3.472 -4.276 1.00 60.41 100 SER A N 1
ATOM 764 C CA . SER A 1 100 ? -6.746 -4.895 -3.886 1.00 60.41 100 SER A CA 1
ATOM 765 C C . SER A 1 100 ? -7.727 -5.793 -4.608 1.00 60.41 100 SER A C 1
ATOM 767 O O . SER A 1 100 ? -8.921 -5.425 -4.677 1.00 60.41 100 SER A O 1
#

Foldseek 3Di:
DDDDDDDDDDDDDDDDDDDDDDDDDPDPDPDDPPPDDDDDDDDADDAALPDPDQADPPPRDGRNVGDPVNSVVVVVVLVVQCVVVVVDPVSVVVVSVVHD